Protein AF-M6KCG7-F1 (afdb_monomer_lite)

Structure (mmCIF, N/CA/C/O backbone):
data_AF-M6KCG7-F1
#
_entry.id   AF-M6KCG7-F1
#
loop_
_atom_site.group_PDB
_atom_site.id
_atom_site.type_symbol
_atom_site.label_atom_id
_atom_site.label_alt_id
_atom_site.label_comp_id
_atom_site.label_asym_id
_atom_site.label_entity_id
_atom_site.label_seq_id
_atom_site.pdbx_PDB_ins_code
_atom_site.Cartn_x
_atom_site.Cartn_y
_atom_site.Cartn_z
_atom_site.occupancy
_atom_site.B_iso_or_equiv
_atom_site.auth_seq_id
_atom_site.auth_comp_id
_atom_site.auth_asym_id
_atom_site.auth_atom_id
_atom_site.pdbx_PDB_model_num
ATOM 1 N N . MET A 1 1 ? -14.441 -22.587 -16.323 1.00 44.94 1 MET A N 1
ATOM 2 C CA . MET A 1 1 ? -14.148 -21.263 -15.736 1.00 44.94 1 MET A CA 1
ATOM 3 C C . MET A 1 1 ? -14.120 -21.455 -14.234 1.00 44.94 1 MET A C 1
ATOM 5 O O . MET A 1 1 ? -15.176 -21.626 -13.644 1.00 44.94 1 MET A O 1
ATOM 9 N N . ASP A 1 2 ? -12.933 -21.525 -13.643 1.00 55.56 2 ASP A N 1
ATOM 10 C CA . ASP A 1 2 ? -12.751 -21.772 -12.211 1.00 55.56 2 ASP A CA 1
ATOM 11 C C . ASP A 1 2 ? -12.876 -20.462 -11.419 1.00 55.56 2 ASP A C 1
ATOM 13 O O . ASP A 1 2 ? -12.037 -19.571 -11.573 1.00 55.56 2 ASP A O 1
ATOM 17 N N . PRO A 1 3 ? -13.898 -20.290 -10.560 1.00 67.25 3 PRO A N 1
ATOM 18 C CA . PRO A 1 3 ? -14.122 -19.042 -9.853 1.00 67.25 3 PRO A CA 1
ATOM 19 C C . PRO A 1 3 ? -13.504 -19.136 -8.458 1.00 67.25 3 PRO A C 1
AT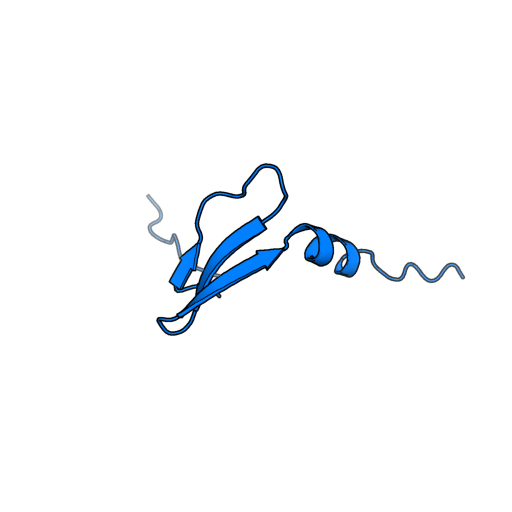OM 21 O O . PRO A 1 3 ? -14.211 -19.142 -7.456 1.00 67.25 3 PRO A O 1
ATOM 24 N N . LYS A 1 4 ? -12.179 -19.260 -8.359 1.00 60.19 4 LYS A N 1
ATOM 25 C CA . LYS A 1 4 ? -11.500 -19.186 -7.056 1.00 60.19 4 LYS A CA 1
ATOM 26 C C . LYS A 1 4 ? -10.264 -18.309 -7.130 1.00 60.19 4 LYS A C 1
ATOM 28 O O . LYS A 1 4 ? -9.146 -18.736 -6.877 1.00 60.19 4 LYS A O 1
ATOM 33 N N . HIS A 1 5 ? -10.511 -17.024 -7.362 1.00 61.75 5 HIS A N 1
ATOM 34 C CA . HIS A 1 5 ? -9.639 -15.964 -6.8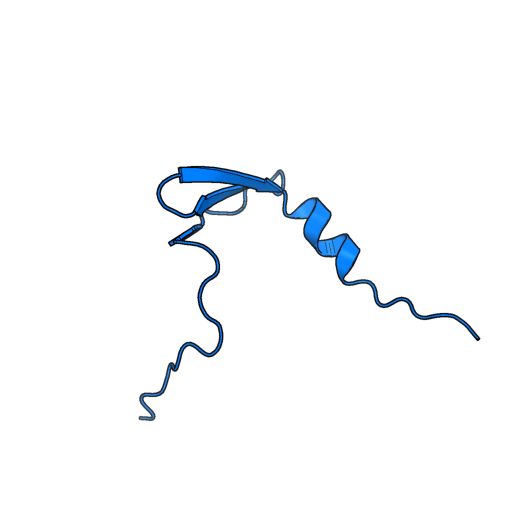60 1.00 61.75 5 HIS A CA 1
ATOM 35 C C . HIS A 1 5 ? -9.819 -15.864 -5.335 1.00 61.75 5 HIS A C 1
ATOM 37 O O . HIS A 1 5 ? -10.311 -14.872 -4.803 1.00 61.75 5 HIS A O 1
ATOM 43 N N . SER A 1 6 ? -9.513 -16.949 -4.621 1.00 68.25 6 SER A N 1
ATOM 44 C CA . SER A 1 6 ? -9.505 -16.953 -3.165 1.00 68.25 6 SER A CA 1
ATOM 45 C C . SER A 1 6 ? -8.297 -16.142 -2.725 1.00 68.25 6 SER A C 1
ATOM 47 O O . SER A 1 6 ? -7.161 -16.500 -3.019 1.00 68.25 6 SER A O 1
ATOM 49 N N . ILE A 1 7 ? -8.545 -15.023 -2.050 1.00 66.56 7 ILE A N 1
ATOM 50 C CA . ILE A 1 7 ? -7.494 -14.206 -1.449 1.00 66.56 7 ILE A CA 1
ATOM 51 C C . ILE A 1 7 ? -6.791 -15.071 -0.389 1.00 66.56 7 ILE A C 1
ATOM 53 O O . ILE A 1 7 ? -7.303 -15.253 0.713 1.00 66.56 7 ILE A O 1
ATOM 57 N N . VAL A 1 8 ? -5.641 -15.651 -0.750 1.00 74.12 8 VAL A N 1
ATOM 58 C CA . VAL A 1 8 ? -4.851 -16.546 0.121 1.00 74.12 8 VAL A CA 1
ATOM 59 C C . VAL A 1 8 ? -4.202 -15.762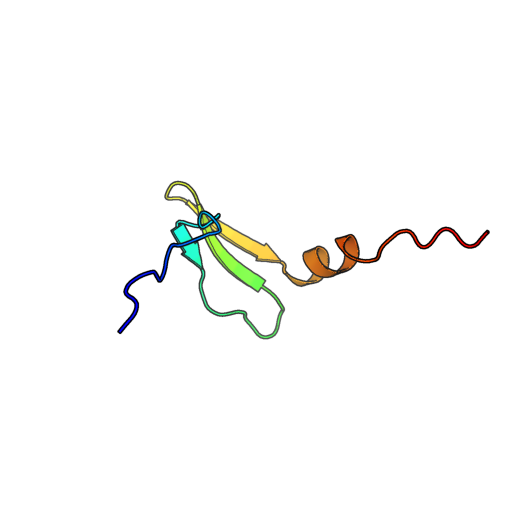 1.263 1.00 74.12 8 VAL A C 1
ATOM 61 O O . VAL A 1 8 ? -4.019 -16.278 2.363 1.00 74.12 8 VAL A O 1
ATOM 64 N N . ILE A 1 9 ? -3.886 -14.490 1.016 1.00 71.62 9 ILE A N 1
ATOM 65 C CA . ILE A 1 9 ? -3.198 -13.619 1.965 1.00 71.62 9 ILE A CA 1
ATOM 66 C C . ILE A 1 9 ? -4.130 -12.482 2.344 1.00 71.62 9 ILE A C 1
ATOM 68 O O . ILE A 1 9 ? -4.513 -11.670 1.503 1.00 71.62 9 ILE A O 1
ATOM 72 N N . LYS A 1 10 ? -4.463 -12.400 3.633 1.00 77.38 10 LYS A N 1
ATOM 73 C CA . LYS A 1 10 ? -5.245 -11.279 4.151 1.00 77.38 10 LYS A CA 1
ATOM 74 C C . LYS A 1 10 ? -4.491 -9.964 3.898 1.00 77.38 10 LYS A C 1
ATOM 76 O O . LYS A 1 10 ? -3.328 -9.863 4.310 1.00 77.38 10 LYS A O 1
ATOM 81 N N . PRO A 1 11 ? -5.129 -8.962 3.265 1.00 75.69 11 PRO A N 1
ATOM 82 C CA . PRO A 1 11 ? -4.506 -7.666 3.036 1.00 75.69 11 PRO A CA 1
ATOM 83 C C . PRO A 1 11 ? -4.106 -7.039 4.376 1.00 75.69 11 PRO A C 1
ATOM 85 O O . PRO A 1 11 ? -4.891 -7.005 5.321 1.00 75.69 11 PRO A O 1
ATOM 88 N N . GLN A 1 12 ? -2.854 -6.588 4.466 1.00 80.50 12 GLN A N 1
ATOM 89 C CA . GLN A 1 12 ? -2.280 -5.993 5.683 1.00 80.50 12 GLN A CA 1
ATOM 90 C C . GLN A 1 12 ? -2.604 -4.497 5.821 1.00 80.50 12 GLN A C 1
ATOM 92 O O . GLN A 1 12 ? -2.420 -3.913 6.887 1.00 80.50 12 GLN A O 1
ATOM 97 N N . PHE A 1 13 ? -3.088 -3.879 4.743 1.00 82.94 13 PHE A N 1
ATOM 98 C CA . PHE A 1 13 ? -3.391 -2.456 4.645 1.00 82.94 13 PHE A CA 1
ATOM 99 C C . PHE A 1 13 ? -4.795 -2.288 4.067 1.00 82.94 13 PHE A C 1
ATOM 101 O O . PHE A 1 13 ? -5.224 -3.096 3.243 1.00 82.94 13 PHE A O 1
ATOM 108 N N . GLU A 1 14 ? -5.500 -1.243 4.494 1.00 85.81 14 GLU A N 1
ATOM 109 C CA . GLU A 1 14 ? -6.821 -0.897 3.952 1.00 85.81 14 GLU A CA 1
ATOM 110 C C . GLU A 1 14 ? -6.682 -0.272 2.564 1.00 85.81 14 GLU A C 1
ATOM 112 O O . GLU A 1 14 ? -7.473 -0.541 1.667 1.00 85.81 14 GLU A O 1
ATOM 117 N N . GLU A 1 15 ? -5.648 0.550 2.393 1.00 85.25 15 GLU A N 1
ATOM 118 C CA . GLU A 1 15 ? -5.341 1.227 1.142 1.00 85.25 15 GLU A CA 1
ATOM 119 C C . GLU A 1 15 ? -3.828 1.410 1.030 1.00 85.25 15 GLU A C 1
ATOM 121 O O . GLU A 1 15 ? -3.158 1.746 2.012 1.00 85.25 15 GLU A O 1
ATOM 126 N N . ALA A 1 16 ? -3.287 1.200 -0.165 1.00 85.56 16 ALA A N 1
ATOM 127 C CA . ALA A 1 16 ? -1.901 1.499 -0.490 1.00 85.56 16 ALA A CA 1
ATOM 128 C C . ALA A 1 16 ? -1.872 2.357 -1.757 1.00 85.56 16 ALA A C 1
ATOM 130 O O . ALA A 1 16 ? -2.498 2.016 -2.759 1.00 85.56 16 ALA A O 1
ATOM 131 N N . GLY A 1 17 ? -1.174 3.491 -1.692 1.00 84.00 17 GLY A N 1
ATOM 132 C CA . GLY A 1 17 ? -0.921 4.326 -2.864 1.00 84.00 17 GLY A CA 1
ATOM 133 C C . GLY A 1 17 ? 0.207 3.774 -3.739 1.00 84.00 17 GLY A C 1
ATOM 134 O O . GLY A 1 17 ? 0.876 2.802 -3.387 1.00 84.00 17 GLY A O 1
ATOM 135 N N . SER A 1 18 ? 0.460 4.439 -4.864 1.00 81.31 18 SER A N 1
ATOM 136 C CA . SER A 1 18 ? 1.608 4.130 -5.721 1.00 81.31 18 SER A CA 1
ATOM 137 C C . SER A 1 18 ? 2.938 4.363 -4.997 1.00 81.31 18 SER A C 1
ATOM 139 O O . SER A 1 18 ? 3.078 5.296 -4.201 1.00 81.31 18 SER A O 1
ATOM 141 N N . ILE A 1 19 ? 3.928 3.527 -5.312 1.00 78.19 19 ILE A N 1
ATOM 142 C CA . ILE A 1 19 ? 5.309 3.692 -4.850 1.00 78.19 19 ILE A CA 1
ATOM 143 C C . ILE A 1 19 ? 5.907 4.914 -5.539 1.00 78.19 19 ILE A C 1
ATOM 145 O O . ILE A 1 19 ? 5.954 4.987 -6.765 1.00 78.19 19 ILE A O 1
ATOM 149 N N . SER A 1 20 ? 6.340 5.890 -4.743 1.00 78.94 20 SER A N 1
ATOM 150 C CA . SER A 1 20 ? 7.085 7.041 -5.256 1.00 78.94 20 SER A CA 1
ATOM 151 C C . SER A 1 20 ? 8.510 6.642 -5.650 1.00 78.94 20 SER A C 1
ATOM 153 O O . SER A 1 20 ? 9.058 5.665 -5.139 1.00 78.94 20 SER A O 1
ATOM 155 N N . SER A 1 21 ? 9.153 7.447 -6.498 1.00 80.50 21 SER A N 1
ATOM 156 C CA . SER A 1 21 ? 10.574 7.298 -6.864 1.00 80.50 21 SER A CA 1
ATOM 157 C C . SER A 1 21 ? 11.509 7.169 -5.655 1.00 80.50 21 SER A C 1
ATOM 159 O O . SER A 1 21 ? 12.561 6.544 -5.744 1.00 80.50 21 SER A O 1
ATOM 161 N N . ASN A 1 22 ? 11.104 7.719 -4.508 1.00 79.06 22 ASN A N 1
ATOM 162 C CA . ASN A 1 22 ? 11.884 7.755 -3.275 1.00 79.06 22 ASN A CA 1
ATOM 163 C C . ASN A 1 22 ? 11.610 6.535 -2.373 1.00 79.06 22 ASN A C 1
ATOM 165 O O . ASN A 1 22 ? 11.920 6.571 -1.185 1.00 79.06 22 ASN A O 1
ATOM 169 N N . GLN A 1 23 ? 10.993 5.473 -2.909 1.00 81.38 23 GLN A N 1
ATOM 170 C CA . GLN A 1 23 ? 10.646 4.241 -2.186 1.00 81.38 23 GLN A CA 1
ATOM 171 C C . GLN A 1 23 ? 9.736 4.464 -0.967 1.00 81.38 23 GLN A C 1
ATOM 173 O O . GLN A 1 23 ? 9.699 3.662 -0.032 1.00 81.38 23 GLN A O 1
ATOM 178 N N . MET A 1 24 ? 8.969 5.555 -0.986 1.00 82.25 24 MET A N 1
ATOM 179 C CA . MET A 1 24 ? 7.959 5.867 0.017 1.00 82.25 24 MET A CA 1
ATOM 180 C C . MET A 1 24 ? 6.565 5.606 -0.537 1.00 82.25 24 MET A C 1
ATOM 182 O O . MET A 1 24 ? 6.251 5.995 -1.666 1.00 82.25 24 MET A O 1
ATOM 186 N N . VAL A 1 25 ? 5.718 4.998 0.287 1.00 87.00 25 VAL A N 1
ATOM 187 C CA . VAL A 1 25 ? 4.316 4.723 -0.027 1.00 87.00 25 VAL A CA 1
ATOM 188 C C . VAL A 1 25 ? 3.447 5.245 1.097 1.00 87.00 25 VAL A C 1
ATOM 190 O O . VAL A 1 25 ? 3.719 4.990 2.270 1.00 87.00 25 VAL A O 1
ATOM 193 N N . ARG A 1 26 ? 2.369 5.941 0.740 1.00 87.25 26 ARG A N 1
ATOM 194 C CA . ARG A 1 26 ? 1.297 6.242 1.686 1.00 87.25 26 ARG A CA 1
ATOM 195 C C . ARG A 1 26 ? 0.409 5.009 1.846 1.00 87.25 26 ARG A C 1
ATOM 197 O O . ARG A 1 26 ? -0.085 4.468 0.857 1.00 87.25 26 ARG A O 1
ATOM 204 N N . ILE A 1 27 ? 0.210 4.575 3.079 1.00 88.25 27 ILE A N 1
ATOM 205 C CA . ILE A 1 27 ? -0.686 3.473 3.420 1.00 88.25 27 ILE A CA 1
ATOM 206 C C . ILE A 1 27 ? -1.736 3.953 4.410 1.00 88.25 27 ILE A C 1
ATOM 208 O O . ILE A 1 27 ? -1.481 4.837 5.233 1.00 88.25 27 ILE A O 1
ATOM 212 N N . LYS A 1 28 ? -2.914 3.342 4.341 1.00 88.81 28 LYS A N 1
ATOM 213 C CA . LYS A 1 28 ? -3.980 3.530 5.314 1.00 88.81 28 LYS A CA 1
ATOM 214 C C . LYS A 1 28 ? -4.116 2.277 6.166 1.00 88.81 28 LYS A C 1
ATOM 216 O O . LYS A 1 28 ? -4.278 1.170 5.649 1.00 88.81 28 LYS A O 1
ATOM 221 N N . VAL A 1 29 ? -4.028 2.460 7.479 1.00 86.31 29 VAL A N 1
ATOM 222 C CA . VAL A 1 29 ? -4.152 1.385 8.465 1.00 86.31 29 VAL A CA 1
ATOM 223 C C . VAL A 1 29 ? -5.065 1.859 9.583 1.00 86.31 29 VAL A C 1
ATOM 225 O O . VAL A 1 29 ? -4.778 2.868 10.230 1.00 86.31 29 VAL A O 1
ATOM 228 N N . ARG A 1 30 ? -6.156 1.124 9.833 1.00 86.44 30 ARG A N 1
ATOM 229 C CA . ARG A 1 30 ? -7.131 1.425 10.893 1.00 86.44 30 ARG A CA 1
ATOM 230 C C . ARG A 1 30 ? -7.666 2.858 10.798 1.00 86.44 30 ARG A C 1
ATOM 232 O O . ARG A 1 30 ? -7.719 3.572 11.799 1.00 86.44 30 ARG A O 1
ATOM 239 N N . GLY A 1 31 ? -7.977 3.320 9.586 1.00 87.88 31 GLY A N 1
ATOM 240 C CA . GLY A 1 31 ? -8.474 4.679 9.355 1.00 87.88 31 GLY A CA 1
ATOM 241 C C . GLY A 1 31 ? -7.430 5.802 9.424 1.00 87.88 31 GLY A C 1
ATOM 242 O O . GLY A 1 31 ? -7.782 6.950 9.157 1.00 87.88 31 GLY A O 1
ATOM 243 N N . LYS A 1 32 ? -6.159 5.513 9.737 1.00 86.88 32 LYS A N 1
ATOM 244 C CA . LYS A 1 32 ? -5.076 6.510 9.797 1.00 86.88 32 LYS A CA 1
ATOM 245 C C . LYS A 1 32 ? -4.150 6.388 8.592 1.00 86.88 32 LYS A C 1
ATOM 247 O O . LYS A 1 32 ? -3.809 5.281 8.179 1.00 86.88 32 LYS A O 1
ATOM 252 N N . TRP A 1 33 ? -3.722 7.529 8.060 1.00 87.69 33 TRP A N 1
ATOM 253 C CA . TRP A 1 33 ? -2.722 7.600 6.997 1.00 87.69 33 TRP A CA 1
ATOM 254 C C . TRP A 1 33 ? -1.313 7.640 7.585 1.00 87.69 33 TRP A C 1
ATOM 256 O O . TRP A 1 33 ? -1.045 8.398 8.515 1.00 87.69 33 TRP A O 1
ATOM 266 N N . GLY A 1 34 ? -0.416 6.836 7.026 1.00 85.56 34 GLY A N 1
ATOM 267 C CA . GLY A 1 34 ? 1.004 6.830 7.356 1.00 85.56 34 GLY A CA 1
ATOM 268 C C . GLY A 1 34 ? 1.857 6.630 6.110 1.00 85.56 34 GLY A C 1
ATOM 269 O O . GLY A 1 34 ? 1.350 6.270 5.048 1.00 85.56 34 GLY A O 1
ATOM 270 N N . PHE A 1 35 ? 3.160 6.854 6.242 1.00 84.25 35 PHE A N 1
ATOM 271 C CA . PHE A 1 35 ? 4.129 6.578 5.187 1.00 84.25 35 PHE A CA 1
ATOM 272 C C . PHE A 1 35 ? 4.996 5.398 5.600 1.00 84.25 35 PHE A C 1
ATOM 274 O O . PHE A 1 35 ? 5.556 5.390 6.695 1.00 84.25 35 PHE A O 1
ATOM 281 N N . ILE A 1 36 ? 5.107 4.407 4.722 1.00 80.50 36 ILE A N 1
ATOM 282 C CA . ILE A 1 36 ? 6.052 3.307 4.871 1.00 80.50 36 ILE A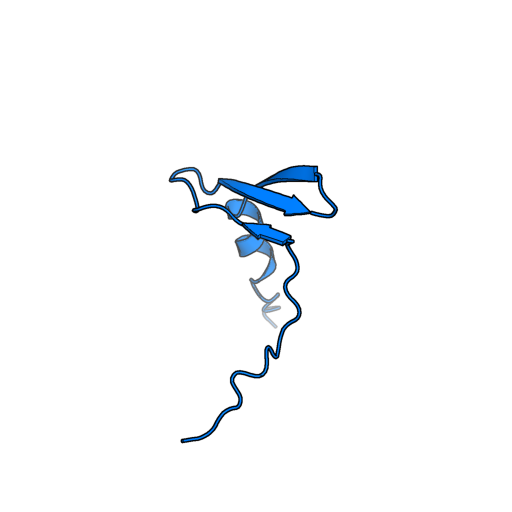 CA 1
ATOM 283 C C . ILE A 1 36 ? 7.198 3.506 3.884 1.00 80.50 36 ILE A C 1
ATOM 285 O O . ILE A 1 36 ? 6.992 3.870 2.723 1.00 80.50 36 ILE A O 1
ATOM 289 N N . ASN A 1 37 ? 8.415 3.286 4.369 1.00 79.44 37 ASN A N 1
ATOM 290 C CA . ASN A 1 37 ? 9.609 3.263 3.546 1.00 79.44 37 ASN A CA 1
ATOM 291 C C . ASN A 1 37 ? 9.898 1.812 3.139 1.00 79.44 37 ASN A C 1
ATOM 293 O O . ASN A 1 37 ? 10.277 0.991 3.974 1.00 79.44 37 ASN A O 1
ATOM 297 N N . PHE A 1 38 ? 9.724 1.500 1.855 1.00 70.88 38 PHE A N 1
ATOM 298 C CA . PHE A 1 38 ? 9.972 0.165 1.312 1.00 70.88 38 PHE A CA 1
ATOM 299 C C . PHE A 1 38 ? 11.468 -0.164 1.181 1.00 70.88 38 PHE A C 1
ATOM 301 O O . PHE A 1 38 ? 11.817 -1.344 1.136 1.00 70.88 38 PHE A O 1
ATOM 308 N N . SER A 1 39 ? 12.364 0.835 1.195 1.00 66.19 39 SER A N 1
ATOM 309 C CA . SER A 1 39 ? 13.816 0.602 1.074 1.00 66.19 39 SER A CA 1
ATOM 310 C C . SER A 1 39 ? 14.395 -0.234 2.225 1.00 66.19 39 SER A C 1
ATOM 312 O O . SER A 1 39 ? 15.341 -0.996 2.034 1.00 66.19 39 SER A O 1
ATOM 314 N N . GLU A 1 40 ? 13.798 -0.153 3.413 1.00 59.28 40 GLU A N 1
ATOM 315 C CA . GLU A 1 40 ? 14.235 -0.891 4.604 1.00 59.28 40 GLU A CA 1
ATOM 316 C C . GLU A 1 40 ? 13.656 -2.317 4.665 1.00 59.28 40 GLU A C 1
ATOM 318 O O . GLU A 1 40 ? 14.242 -3.200 5.295 1.00 59.28 40 GLU A O 1
ATOM 323 N N . CYS A 1 41 ? 12.540 -2.586 3.975 1.00 57.50 41 CYS A N 1
ATOM 324 C CA . CYS A 1 41 ? 11.889 -3.901 3.986 1.00 57.50 41 CYS A CA 1
ATOM 325 C C . CYS A 1 41 ? 12.663 -4.974 3.203 1.00 57.50 41 CYS A C 1
ATOM 327 O O . CYS A 1 41 ? 12.554 -6.152 3.539 1.00 57.50 41 CYS A O 1
ATOM 329 N N . LEU A 1 42 ? 13.486 -4.597 2.218 1.00 53.41 42 LEU A N 1
ATOM 330 C CA . LEU A 1 42 ? 14.256 -5.555 1.410 1.00 53.41 42 LEU A CA 1
ATOM 331 C C . LEU A 1 42 ? 15.512 -6.092 2.117 1.00 53.41 42 LEU A C 1
ATOM 333 O O . LEU A 1 42 ? 15.992 -7.165 1.766 1.00 53.41 42 LEU A O 1
ATOM 337 N N . LYS A 1 43 ? 16.020 -5.418 3.158 1.00 51.56 43 LYS A N 1
ATOM 338 C CA . LYS A 1 43 ? 17.211 -5.883 3.898 1.00 51.56 43 LYS A CA 1
ATOM 339 C C . LYS A 1 43 ? 16.923 -7.066 4.829 1.00 51.56 43 LYS A C 1
ATOM 341 O O . LYS A 1 43 ? 17.843 -7.773 5.224 1.00 51.56 43 LYS A O 1
ATOM 346 N N . LYS A 1 44 ? 15.654 -7.290 5.196 1.00 53.25 44 LYS A N 1
ATOM 347 C CA . LYS A 1 44 ? 15.255 -8.357 6.135 1.00 53.25 44 LYS A CA 1
ATOM 348 C C . LYS A 1 44 ? 15.009 -9.715 5.472 1.00 53.25 44 LYS A C 1
ATOM 350 O O . LYS A 1 44 ? 14.762 -10.679 6.186 1.00 53.25 44 LYS A O 1
ATOM 355 N N . SER A 1 45 ? 15.099 -9.799 4.142 1.00 46.06 45 SER A N 1
ATOM 356 C CA . SER A 1 45 ? 14.950 -11.052 3.387 1.00 46.06 45 SER A CA 1
ATOM 357 C C . SER A 1 45 ? 16.268 -11.575 2.807 1.00 46.06 45 SER A C 1
ATOM 359 O O . SER A 1 45 ? 16.244 -12.425 1.919 1.00 46.06 45 SER A O 1
ATOM 361 N N . SER A 1 46 ? 17.420 -11.109 3.294 1.00 44.16 46 SER A N 1
ATOM 362 C CA . SER A 1 46 ? 18.658 -11.855 3.082 1.00 44.16 46 SER A CA 1
ATOM 363 C C . SER A 1 46 ? 18.674 -13.004 4.091 1.00 44.16 46 SER A C 1
ATOM 365 O O . SER A 1 46 ? 18.796 -12.730 5.290 1.00 44.16 46 SER A O 1
ATOM 367 N N . PRO A 1 47 ? 18.518 -14.275 3.672 1.00 48.75 47 PRO A N 1
ATO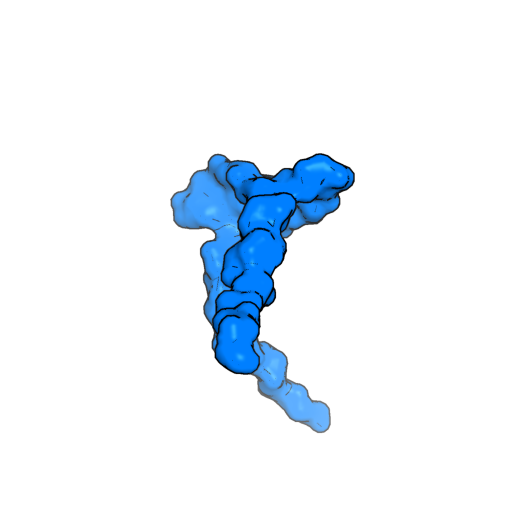M 368 C CA . PRO A 1 47 ? 18.793 -15.383 4.566 1.00 48.75 47 PRO A CA 1
ATOM 369 C C . PRO A 1 47 ? 20.218 -15.210 5.096 1.00 48.75 47 PRO A C 1
ATOM 371 O O . PRO A 1 47 ? 21.155 -14.980 4.332 1.00 48.75 47 PRO A O 1
ATOM 374 N N . LYS A 1 48 ? 20.344 -15.288 6.423 1.00 49.59 48 LYS A N 1
ATOM 375 C CA . LYS A 1 48 ? 21.535 -15.728 7.152 1.00 49.59 48 LYS A CA 1
ATOM 376 C C . LYS A 1 48 ? 22.116 -16.990 6.510 1.00 49.59 48 LYS A C 1
ATOM 378 O O . LYS A 1 48 ? 21.908 -18.039 7.096 1.00 49.59 48 LYS A O 1
ATOM 383 N N . ILE A 1 49 ? 22.734 -16.957 5.324 1.00 58.66 49 ILE A N 1
ATOM 384 C CA . ILE A 1 49 ? 23.547 -18.086 4.857 1.00 58.66 49 ILE A CA 1
ATOM 385 C C . ILE A 1 49 ? 24.805 -18.024 5.718 1.00 58.66 49 ILE A C 1
ATOM 387 O O . ILE A 1 49 ? 25.775 -17.339 5.402 1.00 58.66 49 ILE A O 1
ATOM 391 N N . GLU A 1 50 ? 24.691 -18.635 6.890 1.00 44.72 50 GLU A N 1
ATOM 392 C CA . GLU A 1 50 ? 25.787 -18.969 7.779 1.00 44.72 50 GLU A CA 1
ATOM 393 C C . GLU A 1 50 ? 26.731 -19.860 6.972 1.00 44.72 50 GLU A C 1
ATOM 395 O O . GLU A 1 50 ? 26.404 -20.996 6.634 1.00 44.72 50 GLU A O 1
ATOM 400 N N . GLN A 1 51 ? 27.841 -19.268 6.528 1.00 51.56 51 GLN A N 1
ATOM 401 C CA . GLN A 1 51 ? 28.913 -20.002 5.880 1.00 51.56 51 GLN A CA 1
ATOM 402 C C . GLN A 1 51 ? 29.574 -20.864 6.949 1.00 51.56 51 GLN A C 1
ATOM 404 O O . GLN A 1 51 ? 30.257 -20.344 7.831 1.00 51.56 51 GLN A O 1
ATOM 409 N N . ASN A 1 52 ? 29.305 -22.162 6.871 1.00 46.34 52 ASN A N 1
ATOM 410 C CA . ASN A 1 52 ? 30.067 -23.208 7.534 1.00 46.34 52 ASN A CA 1
ATOM 411 C C . ASN A 1 52 ? 30.978 -23.897 6.518 1.00 46.34 52 ASN A C 1
ATOM 413 O O . ASN A 1 52 ? 30.637 -23.877 5.313 1.00 46.34 52 ASN A O 1
#

Secondary structure (DSSP, 8-state):
--------S--S-SEE-PPPTTSEEEEEETTEEEEEEGGGGGGGGS------

Foldseek 3Di:
DDPDPPPPDDDPFPDWDDQDPQQWIWTHDPNDIDIDRCVVVVVVPPPPPPDD

Sequence (52 aa):
MDPKHSIV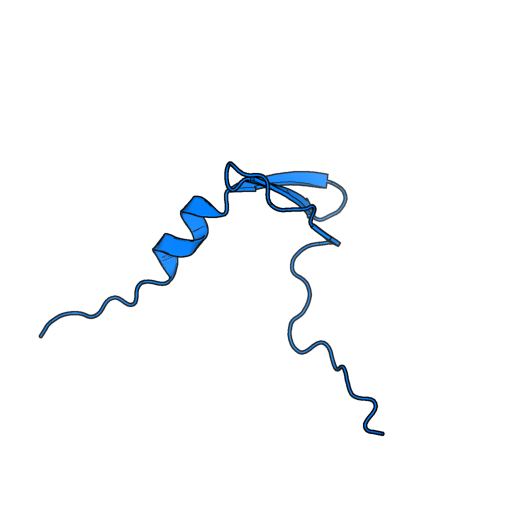IKPQFEEAGSISSNQMVRIKVRGKWGFINFSECLKKSSPKIEQN

Organism: NCBI:txid1049928

InterPro domains:
  IPR032774 WG containing repeat [PF14903] (1-33)

pLDDT: mean 71.29, std 14.75, range [44.16, 88.81]

Radius of gyration: 16.19 Å; chains: 1; bounding box: 44×31×27 Å